Protein AF-A0A1D9GTN0-F1 (afdb_monomer)

Structure (mmCIF, N/CA/C/O backbone):
data_AF-A0A1D9GTN0-F1
#
_entry.id   AF-A0A1D9GTN0-F1
#
loop_
_atom_site.group_PDB
_atom_site.id
_atom_site.type_symbol
_atom_site.label_atom_id
_atom_site.label_alt_id
_atom_site.label_comp_id
_atom_site.label_asym_id
_atom_site.label_entity_id
_atom_site.label_seq_id
_atom_site.pdbx_PDB_ins_code
_atom_site.Cartn_x
_atom_site.Cartn_y
_atom_site.Cartn_z
_atom_site.occupancy
_atom_site.B_iso_or_equiv
_atom_site.auth_seq_id
_atom_site.auth_comp_id
_atom_site.auth_asym_id
_atom_site.auth_atom_id
_atom_site.pdbx_PDB_model_num
ATOM 1 N N . MET A 1 1 ? -20.637 -0.196 19.499 1.00 49.78 1 MET A N 1
ATOM 2 C CA . MET A 1 1 ? -20.165 -1.560 19.173 1.00 49.78 1 MET A CA 1
ATOM 3 C C . MET A 1 1 ? -19.597 -1.544 17.753 1.00 49.78 1 MET A C 1
ATOM 5 O O . MET A 1 1 ? -20.386 -1.482 16.820 1.00 49.78 1 MET A O 1
ATOM 9 N N . PRO A 1 2 ? -18.266 -1.494 17.578 1.00 59.16 2 PRO A N 1
ATOM 10 C CA . PRO A 1 2 ? -17.615 -1.285 16.272 1.00 59.16 2 PRO A CA 1
ATOM 11 C C . PRO A 1 2 ? -17.520 -2.518 15.341 1.00 59.16 2 PRO A C 1
ATOM 13 O O . PRO A 1 2 ? -17.098 -2.395 14.194 1.00 59.16 2 PRO A O 1
ATOM 16 N N . GLU A 1 3 ? -17.965 -3.691 15.800 1.00 64.88 3 GLU A N 1
ATOM 17 C CA . GLU A 1 3 ? -17.936 -4.991 15.101 1.00 64.88 3 GLU A CA 1
ATOM 18 C C . GLU A 1 3 ? -18.399 -5.031 13.620 1.00 64.88 3 GLU A C 1
ATOM 20 O O . GLU A 1 3 ? -17.749 -5.723 12.831 1.00 64.88 3 GLU A O 1
ATOM 25 N N . PRO A 1 4 ? -19.483 -4.355 13.174 1.00 80.69 4 PRO A N 1
ATOM 26 C CA . PRO A 1 4 ? -20.005 -4.586 11.822 1.00 80.69 4 PRO A CA 1
ATOM 27 C C . PRO A 1 4 ? -19.089 -4.054 10.711 1.00 80.69 4 PRO A C 1
ATOM 29 O O . PRO A 1 4 ? -19.022 -4.654 9.638 1.00 80.69 4 PRO A O 1
ATOM 32 N N . LEU A 1 5 ? -18.357 -2.961 10.956 1.00 86.06 5 LEU A N 1
ATOM 33 C CA . LEU A 1 5 ? -17.534 -2.320 9.928 1.00 86.06 5 LEU A CA 1
ATOM 34 C C . LEU A 1 5 ? -16.267 -3.128 9.627 1.00 86.06 5 LEU A C 1
ATOM 36 O O . LEU A 1 5 ? -15.948 -3.358 8.463 1.00 86.06 5 LEU A O 1
ATOM 40 N N . THR A 1 6 ? -15.581 -3.635 10.653 1.00 87.69 6 THR A N 1
ATOM 41 C CA . THR A 1 6 ? -14.387 -4.477 10.475 1.00 87.69 6 THR A CA 1
ATOM 42 C C . THR A 1 6 ? -14.730 -5.787 9.775 1.00 87.69 6 THR A C 1
ATOM 44 O O . THR A 1 6 ? -14.007 -6.213 8.874 1.00 87.69 6 THR A O 1
ATOM 47 N N . ARG A 1 7 ? -15.874 -6.397 10.118 1.00 90.75 7 ARG A N 1
ATOM 48 C CA . ARG A 1 7 ? -16.389 -7.588 9.425 1.00 90.75 7 ARG A CA 1
ATOM 49 C C . ARG A 1 7 ? -16.678 -7.304 7.953 1.00 90.75 7 ARG A C 1
ATOM 51 O O . ARG A 1 7 ? -16.334 -8.126 7.109 1.00 90.75 7 ARG A O 1
ATOM 58 N N . LEU A 1 8 ? -17.255 -6.143 7.636 1.00 92.56 8 LEU A N 1
ATOM 59 C CA . LEU A 1 8 ? -17.489 -5.728 6.253 1.00 92.56 8 LEU A CA 1
ATOM 60 C C . LEU A 1 8 ? -16.171 -5.559 5.484 1.00 92.56 8 LEU A C 1
ATOM 62 O O . LEU A 1 8 ? -16.041 -6.101 4.390 1.00 92.56 8 LEU A O 1
ATOM 66 N N . LEU A 1 9 ? -15.182 -4.862 6.055 1.00 93.38 9 LEU A N 1
ATOM 67 C CA . LEU A 1 9 ? -13.862 -4.694 5.431 1.00 93.38 9 LEU A CA 1
ATOM 68 C C . LEU A 1 9 ? -13.184 -6.047 5.174 1.00 93.38 9 LEU A C 1
ATOM 70 O O . LEU A 1 9 ? -12.663 -6.280 4.082 1.00 93.38 9 LEU A O 1
ATOM 74 N N . ALA A 1 10 ? -13.239 -6.958 6.149 1.00 93.69 10 ALA A N 1
ATOM 75 C CA . ALA A 1 10 ? -12.714 -8.310 6.005 1.00 93.69 10 ALA A CA 1
ATOM 76 C C . ALA A 1 10 ? -13.455 -9.098 4.913 1.00 93.69 10 ALA A C 1
ATOM 78 O O . ALA A 1 10 ? -12.813 -9.710 4.063 1.00 93.69 10 ALA A O 1
ATOM 79 N N . ALA A 1 11 ? -14.790 -9.043 4.881 1.00 95.12 11 ALA A N 1
ATOM 80 C CA . ALA A 1 11 ? -15.598 -9.710 3.862 1.00 95.12 11 ALA A CA 1
ATOM 81 C C . ALA A 1 11 ? -15.294 -9.185 2.450 1.00 95.12 11 ALA A C 1
ATOM 83 O O . ALA A 1 11 ? -15.136 -9.980 1.524 1.00 95.12 11 ALA A O 1
ATOM 84 N N . VAL A 1 12 ? -15.143 -7.865 2.290 1.00 94.88 12 VAL A N 1
ATOM 85 C CA . VAL A 1 12 ? -14.734 -7.244 1.021 1.00 94.88 12 VAL A CA 1
ATOM 86 C C . VAL A 1 12 ? -13.350 -7.737 0.603 1.00 94.88 12 VAL A C 1
ATOM 88 O O . VAL A 1 12 ? -13.176 -8.155 -0.541 1.00 94.88 12 VAL A O 1
ATOM 91 N N . LEU A 1 13 ? -12.372 -7.745 1.514 1.00 95.00 13 LEU A N 1
ATOM 92 C CA . LEU A 1 13 ? -11.026 -8.236 1.214 1.00 95.00 13 LEU A CA 1
ATOM 93 C C . LEU A 1 13 ? -11.038 -9.714 0.799 1.00 95.00 13 LEU A C 1
ATOM 95 O O . LEU A 1 13 ? -10.417 -10.066 -0.203 1.00 95.00 13 LEU A O 1
ATOM 99 N N . ILE A 1 14 ? -11.762 -10.566 1.531 1.00 96.81 14 ILE A N 1
ATOM 100 C CA . ILE A 1 14 ? -11.899 -11.996 1.226 1.00 96.81 14 ILE A CA 1
ATOM 101 C C . ILE A 1 14 ? -12.536 -12.184 -0.151 1.00 96.81 14 ILE A C 1
ATOM 103 O O . ILE A 1 14 ? -11.987 -12.909 -0.979 1.00 96.81 14 ILE A O 1
ATOM 107 N N . ALA A 1 15 ? -13.649 -11.502 -0.432 1.00 96.88 15 ALA A N 1
ATOM 108 C CA . ALA A 1 15 ? -14.334 -11.598 -1.717 1.00 96.88 15 ALA A CA 1
ATOM 109 C C . ALA A 1 15 ? -13.424 -11.176 -2.881 1.00 96.88 15 ALA A C 1
ATOM 111 O O . ALA A 1 15 ? -13.329 -11.890 -3.880 1.00 96.88 15 ALA A O 1
ATOM 112 N N . LEU A 1 16 ? -12.699 -10.060 -2.742 1.00 94.88 16 LEU A N 1
ATOM 113 C CA . LEU A 1 16 ? -11.747 -9.594 -3.753 1.00 94.88 16 LEU A CA 1
ATOM 114 C C . LEU A 1 16 ? -10.572 -10.561 -3.935 1.00 94.8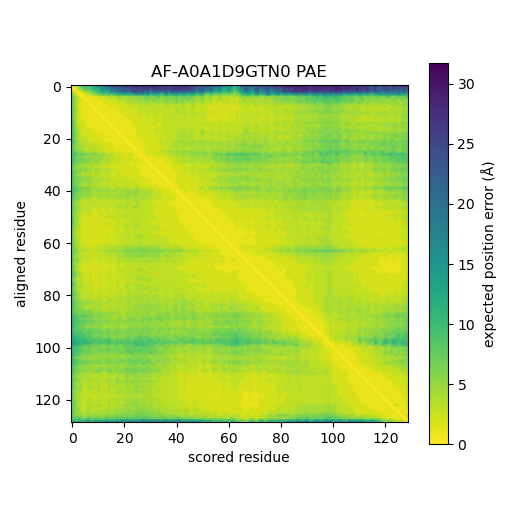8 16 LEU A C 1
ATOM 116 O O . LEU A 1 16 ? -10.153 -10.799 -5.067 1.00 94.88 16 LEU A O 1
ATOM 120 N N . ALA A 1 17 ? -10.042 -11.127 -2.849 1.00 95.19 17 ALA A N 1
ATOM 121 C CA . ALA A 1 17 ? -8.948 -12.091 -2.904 1.00 95.19 17 ALA A CA 1
ATOM 122 C C . ALA A 1 17 ? -9.375 -13.389 -3.599 1.00 95.19 17 ALA A C 1
ATOM 124 O O . ALA A 1 17 ? -8.677 -13.849 -4.500 1.00 95.19 17 ALA A O 1
ATOM 125 N N . VAL A 1 18 ? -10.540 -13.937 -3.243 1.00 96.88 18 VAL A N 1
ATOM 126 C CA . VAL A 1 18 ? -11.107 -15.129 -3.889 1.00 96.88 18 VAL A CA 1
ATOM 127 C C . VAL A 1 18 ? -11.365 -14.856 -5.366 1.00 96.88 18 VAL A C 1
ATOM 129 O O . VAL A 1 18 ? -10.888 -15.611 -6.208 1.00 96.88 18 VAL A O 1
ATOM 132 N N . LEU A 1 19 ? -12.021 -13.740 -5.704 1.00 95.12 19 LEU A N 1
ATOM 133 C CA . LEU A 1 19 ? -12.27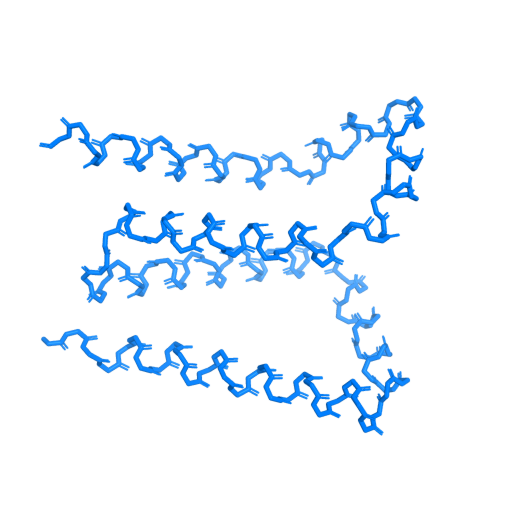0 -13.362 -7.096 1.00 95.12 19 LEU A CA 1
ATOM 134 C C . LEU A 1 19 ? -10.965 -13.231 -7.889 1.00 95.12 19 LEU A C 1
ATOM 136 O O . LEU A 1 19 ? -10.868 -13.745 -9.001 1.00 95.12 19 LEU A O 1
ATOM 140 N N . LYS A 1 20 ? -9.952 -12.573 -7.314 1.00 93.00 20 LYS A N 1
ATOM 141 C CA . LYS A 1 20 ? -8.625 -12.432 -7.923 1.00 93.00 20 LYS A CA 1
ATOM 142 C C . LYS A 1 20 ? -7.983 -13.794 -8.166 1.00 93.00 20 LYS A C 1
ATOM 144 O O . LYS A 1 20 ? -7.476 -14.025 -9.259 1.00 93.00 20 LYS A O 1
ATOM 149 N N . LEU A 1 21 ? -7.996 -14.687 -7.178 1.00 96.00 21 LEU A N 1
ATOM 150 C CA . LEU A 1 21 ? -7.419 -16.024 -7.312 1.00 96.00 21 LEU A CA 1
ATOM 151 C C . LEU A 1 21 ? -8.163 -16.841 -8.372 1.00 96.00 21 LEU A C 1
ATOM 153 O O . LEU A 1 21 ? -7.518 -17.396 -9.257 1.00 96.00 21 LEU A O 1
ATOM 157 N N . CYS A 1 22 ? -9.498 -16.841 -8.360 1.00 95.56 22 CYS A N 1
ATOM 158 C CA . CYS A 1 22 ? -10.307 -17.480 -9.397 1.00 95.56 22 CYS A CA 1
ATOM 159 C C . CYS A 1 22 ? -9.985 -16.920 -10.786 1.00 95.56 22 CYS A C 1
ATOM 161 O O . CYS A 1 22 ? -9.757 -17.687 -11.714 1.00 95.56 22 CYS A O 1
ATOM 163 N N . ALA A 1 23 ? -9.906 -15.597 -10.941 1.00 94.06 23 ALA A N 1
ATOM 164 C CA . ALA A 1 23 ? -9.595 -14.975 -12.223 1.00 94.06 23 ALA A CA 1
ATOM 165 C C . ALA A 1 23 ? -8.183 -15.326 -12.719 1.00 94.06 23 ALA A C 1
ATOM 167 O O . ALA A 1 23 ? -8.005 -15.614 -13.900 1.00 94.06 23 ALA A O 1
ATOM 168 N N . VAL A 1 24 ? -7.185 -15.342 -11.831 1.00 95.00 24 VAL A N 1
ATOM 169 C CA . VAL A 1 24 ? -5.800 -15.701 -12.173 1.00 95.00 24 VAL A CA 1
ATOM 170 C C . VAL A 1 24 ? -5.679 -17.179 -12.548 1.00 95.00 24 VAL A C 1
ATOM 172 O O . VAL A 1 24 ? -4.981 -17.494 -13.508 1.00 95.00 24 VAL A O 1
ATOM 175 N N . LEU A 1 25 ? -6.351 -18.074 -11.820 1.00 96.44 25 LEU A N 1
ATOM 176 C CA . LEU A 1 25 ? -6.243 -19.520 -12.028 1.00 96.44 25 LEU A CA 1
ATOM 177 C C . LEU A 1 25 ? -7.094 -20.017 -13.203 1.00 96.44 25 LEU A C 1
ATOM 179 O O . LEU A 1 25 ? -6.639 -20.863 -13.966 1.00 96.44 25 LEU A O 1
ATOM 183 N N . LEU A 1 26 ? -8.312 -19.494 -13.365 1.00 97.06 26 LEU A N 1
ATOM 184 C CA . LEU A 1 26 ? -9.256 -19.953 -14.390 1.00 97.06 26 LEU A CA 1
ATOM 185 C C . LEU A 1 26 ? -9.103 -19.197 -15.717 1.00 97.06 26 LEU A C 1
ATOM 187 O O . LEU A 1 26 ? -9.366 -19.759 -16.776 1.00 97.06 26 LEU A O 1
ATOM 191 N N . ALA A 1 27 ? -8.696 -17.924 -15.681 1.00 95.44 27 ALA A N 1
ATOM 192 C CA . ALA A 1 27 ? -8.642 -17.059 -16.862 1.00 95.44 27 ALA A CA 1
ATOM 193 C C . ALA A 1 27 ? -7.447 -16.079 -16.827 1.00 95.44 27 ALA A C 1
ATOM 195 O O . ALA A 1 27 ? -7.644 -14.860 -16.915 1.00 95.44 27 ALA A O 1
ATOM 196 N N . PRO A 1 28 ? -6.191 -16.569 -16.761 1.00 94.12 28 PRO A N 1
ATOM 197 C CA . PRO A 1 28 ? -5.001 -15.731 -16.563 1.00 94.12 28 PRO A CA 1
ATOM 198 C C . PRO A 1 28 ? -4.846 -14.631 -17.623 1.00 94.12 28 PRO A C 1
ATOM 200 O O . PRO A 1 28 ? -4.517 -13.489 -17.301 1.00 94.12 28 PRO A O 1
ATOM 203 N N . GLN A 1 29 ? -5.132 -14.940 -18.893 1.00 95.94 29 GLN A N 1
ATOM 204 C CA . GLN A 1 29 ? -5.089 -13.969 -19.995 1.00 95.94 29 GLN A CA 1
ATOM 205 C C . GLN A 1 29 ? -6.157 -12.875 -19.837 1.00 95.94 29 GLN A C 1
ATOM 207 O O . GLN A 1 29 ? -5.870 -11.690 -20.020 1.00 95.94 29 GLN A O 1
ATOM 212 N N . GLY A 1 30 ? -7.375 -13.262 -19.443 1.00 94.50 30 GLY A N 1
ATOM 213 C CA . GLY A 1 30 ? -8.472 -12.332 -19.177 1.00 94.50 30 GLY A CA 1
ATOM 214 C C . GLY A 1 30 ? -8.156 -11.407 -18.002 1.00 94.50 30 GLY A C 1
ATOM 215 O O . GLY A 1 30 ? -8.333 -10.192 -18.107 1.00 94.50 30 GLY A O 1
ATOM 216 N N . TRP A 1 31 ? -7.596 -11.964 -16.925 1.00 94.50 31 TRP A N 1
ATOM 217 C CA . TRP A 1 31 ? -7.119 -11.196 -15.778 1.00 94.50 31 TRP A CA 1
ATOM 218 C C . TRP A 1 31 ? -6.028 -10.194 -16.173 1.00 94.50 31 TRP A C 1
ATOM 220 O O . TRP A 1 31 ? -6.141 -9.007 -15.865 1.00 94.50 31 TRP A O 1
ATOM 230 N N . LEU A 1 32 ? -5.004 -10.626 -16.916 1.00 95.12 32 LEU A N 1
ATOM 231 C CA . LEU A 1 32 ? -3.941 -9.736 -17.394 1.00 95.12 32 LEU A CA 1
ATOM 232 C C . LEU A 1 32 ? -4.487 -8.614 -18.284 1.00 95.12 32 LEU A C 1
ATOM 234 O O . LEU A 1 32 ? -4.075 -7.464 -18.140 1.00 95.12 32 LEU A O 1
ATOM 238 N N . HIS A 1 33 ? -5.434 -8.912 -19.175 1.00 96.12 33 HIS A N 1
ATOM 239 C CA . HIS A 1 33 ? -6.064 -7.898 -20.017 1.00 96.12 33 HIS A CA 1
ATOM 240 C C . HIS A 1 33 ? -6.898 -6.896 -19.196 1.00 96.12 33 HIS A C 1
ATOM 242 O O . HIS A 1 33 ? -6.863 -5.692 -19.461 1.00 96.12 33 HIS A O 1
ATOM 248 N N . ALA A 1 34 ? -7.614 -7.358 -18.166 1.00 93.69 34 ALA A N 1
ATOM 249 C CA . ALA A 1 34 ? -8.320 -6.484 -17.230 1.00 93.69 34 ALA A CA 1
ATOM 250 C C . ALA A 1 34 ? -7.350 -5.574 -16.458 1.00 93.69 34 ALA A C 1
ATOM 252 O O . ALA A 1 34 ? -7.553 -4.360 -16.419 1.00 93.69 34 ALA A O 1
ATOM 253 N N . MET A 1 35 ? -6.258 -6.128 -15.923 1.00 94.25 35 MET A N 1
ATOM 254 C CA . MET A 1 35 ? -5.239 -5.350 -15.216 1.00 94.25 35 MET A CA 1
ATOM 255 C C . MET A 1 35 ? -4.567 -4.328 -16.133 1.00 94.25 35 MET A C 1
ATOM 257 O O . MET A 1 35 ? -4.445 -3.169 -15.756 1.00 94.25 35 MET A O 1
ATOM 261 N N . ARG A 1 36 ? -4.214 -4.684 -17.373 1.00 95.75 36 ARG A N 1
ATOM 262 C CA . ARG A 1 36 ? -3.654 -3.718 -18.336 1.00 95.75 36 ARG A CA 1
ATOM 263 C C . ARG A 1 36 ? -4.579 -2.525 -18.568 1.00 95.75 36 ARG A C 1
ATOM 265 O O . ARG A 1 36 ? -4.108 -1.394 -18.587 1.00 95.75 36 ARG A O 1
ATOM 272 N N . ARG A 1 37 ? -5.890 -2.759 -18.698 1.00 95.06 37 ARG A N 1
ATOM 273 C CA . ARG A 1 37 ? -6.883 -1.681 -18.846 1.00 95.06 37 ARG A CA 1
ATOM 274 C C . ARG A 1 37 ? -6.987 -0.817 -17.593 1.00 95.06 37 ARG A C 1
ATOM 276 O O . ARG A 1 37 ? -7.032 0.404 -17.709 1.00 95.06 37 ARG A O 1
ATOM 283 N N . LEU A 1 38 ? -6.983 -1.434 -16.413 1.00 93.56 38 LEU A N 1
ATOM 284 C CA . LEU A 1 38 ? -7.044 -0.717 -15.141 1.00 93.56 38 LEU A CA 1
ATOM 285 C C . LEU A 1 38 ? -5.811 0.180 -14.932 1.00 93.56 38 LEU A C 1
ATOM 287 O O . LEU A 1 38 ? -5.944 1.353 -14.591 1.00 93.56 38 LEU A O 1
ATOM 291 N N . TYR A 1 39 ? -4.617 -0.348 -15.207 1.00 94.75 39 TYR A N 1
ATOM 292 C CA . TYR A 1 39 ? -3.349 0.372 -15.063 1.00 94.75 39 TYR A CA 1
ATOM 293 C C . TYR A 1 39 ? -3.039 1.334 -16.225 1.00 94.75 39 TYR A C 1
ATOM 295 O O . TYR A 1 39 ? -2.095 2.114 -16.120 1.00 94.75 39 TYR A O 1
ATOM 303 N N . ALA A 1 40 ? -3.842 1.358 -17.297 1.00 96.12 40 ALA A N 1
ATOM 304 C CA . ALA A 1 40 ? -3.672 2.299 -18.411 1.00 96.12 40 ALA A CA 1
ATOM 305 C C . ALA A 1 40 ? -3.907 3.769 -18.011 1.00 96.12 40 ALA A C 1
ATOM 307 O O . ALA A 1 40 ? -3.497 4.679 -18.728 1.00 96.12 40 ALA A O 1
ATOM 308 N N . ARG A 1 41 ? -4.565 4.020 -16.870 1.00 95.12 41 ARG A N 1
ATOM 309 C CA . ARG A 1 41 ? -4.816 5.364 -16.322 1.00 95.12 41 ARG A CA 1
ATOM 310 C C . ARG A 1 41 ? -4.179 5.502 -14.932 1.00 95.12 41 ARG A C 1
ATOM 312 O O . ARG A 1 41 ? -4.903 5.568 -13.938 1.00 95.12 41 ARG A O 1
ATOM 319 N N . PRO A 1 42 ? -2.837 5.554 -14.836 1.00 92.12 42 PRO A N 1
ATOM 320 C CA . PRO A 1 42 ? -2.124 5.440 -13.563 1.00 92.12 42 PRO A CA 1
ATOM 321 C C . PRO A 1 42 ? -2.468 6.560 -12.574 1.00 92.12 42 PRO A C 1
ATOM 323 O O . PRO A 1 42 ? -2.623 6.286 -11.391 1.00 92.12 42 PRO A O 1
ATOM 326 N N . ALA A 1 43 ? -2.655 7.800 -13.042 1.00 91.25 43 ALA A N 1
ATOM 327 C CA . ALA A 1 43 ? -3.020 8.921 -12.172 1.00 91.25 43 ALA A CA 1
ATOM 328 C C . ALA A 1 43 ? -4.415 8.748 -11.543 1.00 91.25 43 ALA A C 1
ATOM 330 O O . ALA A 1 43 ? -4.582 8.966 -10.345 1.00 91.25 43 ALA A O 1
ATOM 331 N N . LEU A 1 44 ? -5.399 8.300 -12.332 1.00 93.75 44 LEU A N 1
ATOM 332 C CA . LEU A 1 44 ? -6.753 8.028 -11.844 1.00 93.75 44 LEU A CA 1
ATOM 333 C C . LEU A 1 44 ? -6.754 6.858 -10.856 1.00 93.75 44 LEU A C 1
ATOM 335 O O . LEU A 1 44 ? -7.380 6.941 -9.804 1.00 93.75 44 LEU A O 1
ATOM 339 N N . LEU A 1 45 ? -6.029 5.786 -11.185 1.00 95.50 45 LEU A N 1
ATOM 340 C CA . LEU A 1 45 ? -5.915 4.620 -10.317 1.00 95.50 45 LEU A CA 1
ATOM 341 C C . LEU A 1 45 ? -5.219 4.968 -8.996 1.00 95.50 45 LEU A C 1
ATOM 343 O O . LEU A 1 45 ? -5.680 4.541 -7.943 1.00 95.50 45 LEU A O 1
ATOM 347 N N . ALA A 1 46 ? -4.155 5.773 -9.037 1.00 94.06 46 ALA A N 1
ATOM 348 C CA . ALA A 1 46 ? -3.469 6.249 -7.841 1.00 94.06 46 ALA A CA 1
ATOM 349 C C . ALA A 1 46 ? -4.387 7.121 -6.972 1.00 94.06 46 ALA A C 1
ATOM 351 O O . ALA A 1 46 ? -4.478 6.891 -5.770 1.00 94.06 46 ALA A O 1
ATOM 352 N N . ALA A 1 47 ? -5.112 8.074 -7.567 1.00 95.12 47 ALA A N 1
ATOM 353 C CA . ALA A 1 47 ? -6.069 8.909 -6.841 1.00 95.12 47 ALA A CA 1
ATOM 354 C C . ALA A 1 47 ? -7.165 8.065 -6.171 1.00 95.12 47 ALA A C 1
ATOM 356 O O . ALA A 1 47 ? -7.423 8.223 -4.979 1.00 95.12 47 ALA A O 1
ATOM 357 N N . LEU A 1 48 ? -7.752 7.116 -6.909 1.00 96.56 48 LEU A N 1
ATOM 358 C CA . LEU A 1 48 ? -8.730 6.176 -6.366 1.00 96.56 48 LEU A CA 1
ATOM 359 C C . LEU A 1 48 ? -8.137 5.356 -5.212 1.00 96.56 48 LEU A C 1
ATOM 361 O O . LEU A 1 48 ? -8.780 5.209 -4.176 1.00 96.56 48 LEU A O 1
ATOM 365 N N . ALA A 1 49 ? -6.907 4.858 -5.360 1.00 96.19 49 ALA A N 1
ATOM 366 C CA . ALA A 1 49 ? -6.233 4.085 -4.324 1.00 96.19 49 ALA A CA 1
ATOM 367 C C . ALA A 1 49 ? -5.987 4.907 -3.051 1.00 96.19 49 ALA A C 1
ATOM 369 O O . ALA A 1 49 ? -6.232 4.397 -1.962 1.00 96.19 49 ALA A O 1
ATOM 370 N N . TYR A 1 50 ? -5.571 6.173 -3.158 1.00 96.50 50 TYR A N 1
ATOM 371 C CA . TYR A 1 50 ? -5.403 7.042 -1.988 1.00 96.50 50 TYR A CA 1
ATOM 372 C C . TYR A 1 50 ? -6.727 7.332 -1.282 1.00 96.50 50 TYR A C 1
ATOM 374 O O . TYR A 1 50 ? -6.782 7.276 -0.055 1.00 96.50 50 TYR A O 1
ATOM 382 N N . VAL A 1 51 ? -7.799 7.591 -2.037 1.00 97.62 51 VAL A N 1
ATOM 383 C CA . VAL A 1 51 ? -9.139 7.794 -1.465 1.00 97.62 51 VAL A CA 1
ATOM 384 C C . VAL A 1 51 ? -9.599 6.538 -0.728 1.00 97.62 51 VAL A C 1
ATOM 386 O O . VAL A 1 51 ? -10.017 6.620 0.424 1.00 97.62 51 VAL A O 1
ATOM 389 N N . LEU A 1 52 ? -9.468 5.364 -1.350 1.00 96.62 52 LEU A N 1
ATOM 390 C CA . LEU A 1 52 ? -9.826 4.095 -0.717 1.00 96.62 52 LEU A CA 1
ATOM 391 C C . LEU A 1 52 ? -8.954 3.797 0.508 1.00 96.62 52 LEU A C 1
ATOM 393 O O . LEU A 1 52 ? -9.481 3.354 1.523 1.00 96.62 52 LEU A O 1
ATOM 397 N N . ALA A 1 53 ? -7.651 4.078 0.454 1.00 96.75 53 ALA A N 1
ATOM 398 C CA . ALA A 1 53 ? -6.750 3.904 1.590 1.00 96.75 53 ALA A CA 1
ATOM 399 C C . ALA A 1 53 ? -7.137 4.811 2.768 1.00 96.75 53 ALA A C 1
ATOM 401 O O . ALA A 1 53 ? -7.188 4.339 3.902 1.00 96.75 53 ALA A O 1
ATOM 402 N N . ALA A 1 54 ? -7.472 6.079 2.511 1.00 97.06 54 ALA A N 1
ATOM 403 C CA . ALA A 1 54 ? -7.942 7.006 3.538 1.00 97.06 54 ALA A CA 1
ATOM 404 C C . ALA A 1 54 ? -9.281 6.557 4.151 1.00 97.06 54 ALA A C 1
ATOM 406 O O . ALA A 1 54 ? -9.430 6.574 5.372 1.00 97.06 54 ALA A O 1
ATOM 407 N N . LEU A 1 55 ? -10.227 6.098 3.323 1.00 96.69 55 LEU A N 1
ATOM 408 C CA . LEU A 1 55 ? -11.513 5.563 3.783 1.00 96.69 55 LEU A CA 1
ATOM 409 C C . LEU A 1 55 ? -11.339 4.306 4.643 1.00 96.69 55 LEU A C 1
ATOM 411 O O . LEU A 1 55 ? -11.965 4.193 5.694 1.00 96.69 55 LEU A O 1
ATOM 415 N N . VAL A 1 56 ? -10.472 3.380 4.224 1.00 96.31 56 VAL A N 1
ATOM 416 C CA . VAL A 1 56 ? -10.164 2.161 4.983 1.00 96.31 56 VAL A CA 1
ATOM 417 C C . VAL A 1 56 ? -9.482 2.515 6.302 1.00 96.31 56 VAL A C 1
ATOM 419 O O . VAL A 1 56 ? -9.899 2.011 7.338 1.00 96.31 56 VAL A O 1
ATOM 422 N N . LEU A 1 57 ? -8.490 3.412 6.303 1.00 96.56 57 LEU A N 1
ATOM 423 C CA . LEU A 1 57 ? -7.829 3.859 7.531 1.00 96.56 57 LEU A CA 1
ATOM 424 C C . LEU A 1 57 ? -8.826 4.495 8.507 1.00 96.56 57 LEU A C 1
ATOM 426 O O . LEU A 1 57 ? -8.851 4.120 9.677 1.00 96.56 57 LEU A O 1
ATOM 430 N N . TYR A 1 58 ? -9.681 5.403 8.028 1.00 96.12 58 TYR A N 1
ATOM 431 C CA . TYR A 1 58 ? -10.741 6.005 8.837 1.00 96.12 58 TYR A CA 1
ATOM 432 C C . TYR A 1 58 ? -11.676 4.942 9.424 1.00 96.12 58 TYR A C 1
ATOM 434 O O . TYR A 1 58 ? -11.949 4.958 10.620 1.00 96.12 58 TYR A O 1
ATOM 442 N N . ALA A 1 59 ? -12.125 3.989 8.605 1.00 94.94 59 ALA A N 1
ATOM 443 C CA . ALA A 1 59 ? -12.999 2.908 9.040 1.00 94.94 59 ALA A CA 1
ATOM 444 C C . ALA A 1 59 ? -12.340 2.006 10.100 1.00 94.94 59 ALA A C 1
ATOM 446 O O . ALA A 1 59 ? -12.988 1.643 11.081 1.00 94.94 59 ALA A O 1
ATOM 447 N N . LEU A 1 60 ? -11.053 1.678 9.943 1.00 95.00 60 LEU A N 1
ATOM 448 C CA . LEU A 1 60 ? -10.297 0.900 10.927 1.00 95.00 60 LEU A CA 1
ATOM 449 C C . LEU A 1 60 ? -10.177 1.661 12.254 1.00 95.00 60 LEU A C 1
ATOM 451 O O . LEU A 1 60 ? -10.499 1.102 13.301 1.00 95.00 60 LEU A O 1
ATOM 455 N N . LEU A 1 61 ? -9.810 2.943 12.220 1.00 95.44 61 LEU A N 1
ATOM 456 C CA . LEU A 1 61 ? -9.734 3.779 13.423 1.00 95.44 61 LEU A CA 1
ATOM 457 C C . LEU A 1 61 ? -11.105 3.925 14.105 1.00 95.44 61 LEU A C 1
ATOM 459 O O . LEU A 1 61 ? -11.220 3.755 15.316 1.00 95.44 61 LEU A O 1
ATOM 463 N N . ALA A 1 62 ? -12.167 4.160 13.328 1.00 94.12 62 ALA A N 1
ATOM 464 C CA . ALA A 1 62 ? -13.541 4.239 13.827 1.00 94.12 62 ALA A CA 1
ATOM 465 C C . ALA A 1 62 ? -14.027 2.912 14.435 1.00 94.12 62 ALA A C 1
ATOM 467 O O . ALA A 1 62 ? -14.915 2.905 15.289 1.00 94.12 62 ALA A O 1
ATOM 468 N N . SER A 1 63 ? -13.426 1.788 14.031 1.00 92.38 63 S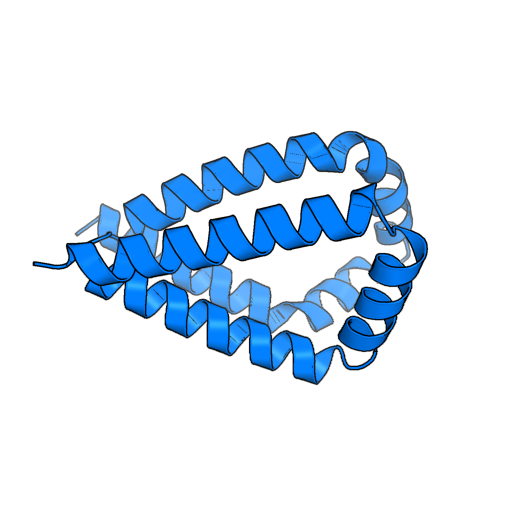ER A N 1
ATOM 469 C CA . SER A 1 63 ? -13.695 0.477 14.620 1.00 92.38 63 SER A CA 1
ATOM 470 C C . SER A 1 63 ? -12.969 0.223 15.953 1.00 92.38 63 SER A C 1
ATOM 472 O O . SER A 1 63 ? -13.144 -0.830 16.564 1.00 92.38 63 SER A O 1
ATOM 474 N N . GLY A 1 64 ? -12.172 1.183 16.428 1.00 92.50 64 GLY A N 1
ATOM 475 C CA . GLY A 1 64 ? -11.412 1.073 17.673 1.00 92.50 64 GLY A CA 1
ATOM 476 C C . GLY A 1 64 ? -10.020 0.461 17.514 1.00 92.50 64 GLY A C 1
ATOM 477 O O . GLY A 1 64 ? -9.349 0.252 18.522 1.00 92.50 64 GLY A O 1
ATOM 478 N N . LEU A 1 65 ? -9.563 0.190 16.284 1.00 94.88 65 LEU A N 1
ATOM 479 C CA . LEU A 1 65 ? -8.168 -0.186 16.049 1.00 94.88 65 LEU A CA 1
ATOM 480 C C . LEU A 1 65 ? -7.274 1.042 16.200 1.00 94.88 65 LEU A C 1
ATOM 482 O O . LEU A 1 65 ? -7.555 2.094 15.630 1.00 94.88 65 LEU A O 1
ATOM 486 N N . SER A 1 66 ? -6.173 0.905 16.933 1.00 96.44 66 SER A N 1
ATOM 487 C CA . SER A 1 66 ? -5.190 1.980 17.060 1.00 96.44 66 SER A CA 1
ATOM 488 C C . SER A 1 66 ? -4.245 2.02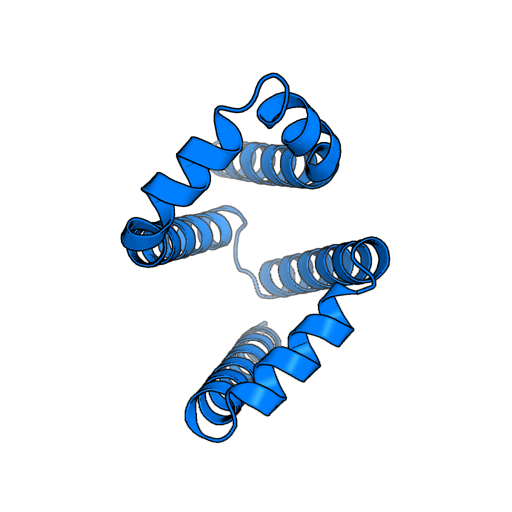4 15.860 1.00 96.44 66 SER A C 1
ATOM 490 O O . SER A 1 66 ? -3.997 1.013 15.196 1.00 96.44 66 SER A O 1
ATOM 492 N N . ILE A 1 67 ? -3.641 3.191 15.610 1.00 97.38 67 ILE A N 1
ATOM 493 C CA . ILE A 1 67 ? -2.612 3.334 14.571 1.00 97.38 67 ILE A CA 1
ATOM 494 C C . ILE A 1 67 ? -1.443 2.358 14.788 1.00 97.38 67 ILE A C 1
ATOM 496 O O . ILE A 1 67 ? -0.918 1.808 13.826 1.00 97.38 67 ILE A O 1
ATOM 500 N N . VAL A 1 68 ? -1.096 2.058 16.045 1.00 97.88 68 VAL A N 1
ATOM 501 C CA . VAL A 1 68 ? -0.039 1.099 16.401 1.00 97.88 68 VAL A CA 1
ATOM 502 C C . VAL A 1 68 ? -0.405 -0.321 15.958 1.00 97.88 68 VAL A C 1
ATOM 504 O O . VAL A 1 68 ? 0.414 -1.005 15.347 1.00 97.88 68 VAL A O 1
ATOM 507 N N . GLN A 1 69 ? -1.648 -0.755 16.196 1.00 97.19 69 GLN A N 1
ATOM 508 C CA . GLN A 1 69 ? -2.134 -2.065 15.743 1.00 97.19 69 GLN A CA 1
ATOM 509 C C . GLN A 1 69 ? -2.150 -2.161 14.212 1.00 97.19 69 GLN A C 1
ATOM 511 O O . GLN A 1 69 ? -1.745 -3.178 13.651 1.00 97.19 69 GLN A O 1
ATOM 516 N N . ILE A 1 70 ? -2.566 -1.091 13.529 1.00 97.38 70 ILE A N 1
ATOM 517 C CA . ILE A 1 70 ? -2.571 -1.027 12.062 1.00 97.38 70 ILE A CA 1
ATOM 518 C C . ILE A 1 70 ? -1.140 -1.136 11.518 1.00 97.38 70 ILE A C 1
ATOM 520 O O . ILE A 1 70 ? -0.886 -1.956 10.637 1.00 97.38 70 ILE A O 1
ATOM 524 N N . LEU A 1 71 ? -0.187 -0.382 12.078 1.00 98.06 71 LEU A N 1
ATOM 525 C CA . LEU A 1 71 ? 1.225 -0.448 11.688 1.00 98.06 71 LEU A CA 1
ATOM 526 C C . LEU A 1 71 ? 1.836 -1.835 11.922 1.00 98.06 71 LEU A C 1
ATOM 528 O O . LEU A 1 71 ? 2.605 -2.301 11.083 1.00 98.06 71 LEU A O 1
ATOM 532 N N . ALA A 1 72 ? 1.466 -2.525 13.005 1.00 98.00 72 ALA A N 1
ATOM 533 C CA . ALA A 1 72 ? 1.915 -3.894 13.262 1.00 98.00 72 ALA A CA 1
ATOM 534 C C . ALA A 1 72 ? 1.441 -4.872 12.168 1.00 98.00 72 ALA A C 1
ATOM 536 O O . ALA A 1 72 ? 2.227 -5.681 11.670 1.00 98.00 72 ALA A O 1
ATOM 537 N N . VAL A 1 73 ? 0.183 -4.760 11.724 1.00 96.75 73 VAL A N 1
ATOM 538 C CA . VAL A 1 73 ? -0.337 -5.551 10.593 1.00 96.75 73 VAL A CA 1
ATOM 539 C C . VAL A 1 73 ? 0.343 -5.150 9.280 1.00 96.75 73 VAL A C 1
ATOM 541 O O . VAL A 1 73 ? 0.685 -6.020 8.479 1.00 96.75 73 VAL A O 1
ATOM 544 N N . CYS A 1 74 ? 0.602 -3.858 9.054 1.00 96.88 74 CYS A N 1
ATOM 545 C CA . CYS A 1 74 ? 1.359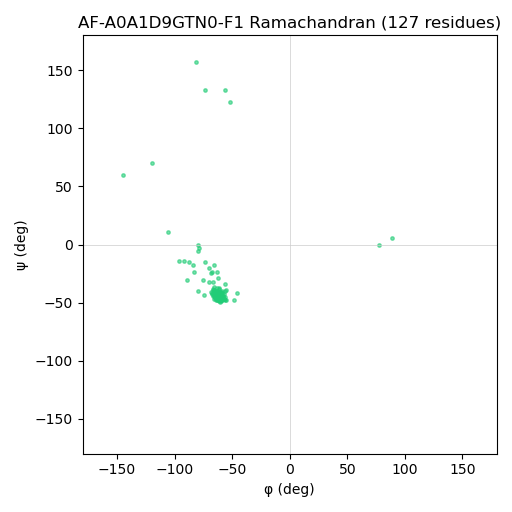 -3.397 7.889 1.00 96.88 74 CYS A CA 1
ATOM 546 C C . CYS A 1 74 ? 2.777 -3.981 7.854 1.00 96.88 74 CYS A C 1
ATOM 548 O O . CYS A 1 74 ? 3.222 -4.390 6.785 1.00 96.88 74 CYS A O 1
ATOM 550 N N . LEU A 1 75 ? 3.466 -4.071 8.997 1.00 97.88 75 LEU A N 1
ATOM 551 C CA . LEU A 1 75 ? 4.774 -4.719 9.099 1.00 97.88 75 LEU A CA 1
ATOM 552 C C . LEU A 1 75 ? 4.684 -6.203 8.724 1.00 97.88 75 LEU A C 1
ATOM 554 O O . LEU A 1 75 ? 5.462 -6.671 7.895 1.00 97.88 75 LEU A O 1
ATOM 558 N N . PHE A 1 76 ? 3.702 -6.926 9.268 1.00 98.19 76 PHE A N 1
ATOM 559 C CA . PHE A 1 76 ? 3.453 -8.320 8.896 1.00 98.19 76 PHE A CA 1
ATOM 560 C C . PHE A 1 76 ? 3.236 -8.479 7.380 1.00 98.19 76 PHE A C 1
ATOM 562 O O . PHE A 1 76 ? 3.888 -9.302 6.735 1.00 98.19 76 PHE A O 1
ATOM 569 N N . MET A 1 77 ? 2.389 -7.637 6.781 1.00 96.94 77 MET A N 1
ATOM 570 C CA . MET A 1 77 ? 2.132 -7.654 5.338 1.00 96.94 77 MET A CA 1
ATOM 571 C C . MET A 1 77 ? 3.361 -7.270 4.505 1.00 96.94 77 MET A C 1
ATOM 573 O O . MET A 1 77 ? 3.574 -7.846 3.436 1.00 96.94 77 MET A O 1
ATOM 577 N N . ALA A 1 78 ? 4.185 -6.331 4.976 1.00 96.12 78 ALA A N 1
ATOM 578 C CA . ALA A 1 78 ? 5.426 -5.944 4.312 1.00 96.12 78 ALA A CA 1
ATOM 579 C C . ALA A 1 78 ? 6.419 -7.114 4.264 1.00 96.12 78 ALA A C 1
ATOM 581 O O . ALA A 1 78 ? 7.004 -7.368 3.212 1.00 96.12 78 ALA A O 1
ATOM 582 N N . LEU A 1 79 ? 6.546 -7.875 5.356 1.00 97.69 79 LEU A N 1
ATOM 583 C CA . LEU A 1 79 ? 7.397 -9.067 5.418 1.00 97.69 79 LEU A CA 1
ATOM 584 C C . LEU A 1 79 ? 6.902 -10.184 4.486 1.00 97.69 79 LEU A C 1
ATOM 586 O O . LEU A 1 79 ? 7.698 -10.762 3.745 1.00 97.69 79 LEU A O 1
ATOM 590 N N . LEU A 1 80 ? 5.590 -10.445 4.446 1.00 97.44 80 LEU A N 1
ATOM 591 C CA . LEU A 1 80 ? 5.016 -11.401 3.488 1.00 97.44 80 LEU A CA 1
ATOM 592 C C . LEU A 1 80 ? 5.240 -10.965 2.034 1.00 97.44 80 LEU A C 1
ATOM 594 O O . LEU A 1 80 ? 5.586 -11.781 1.178 1.00 97.44 80 LEU A O 1
ATOM 598 N N . THR A 1 81 ? 5.076 -9.672 1.753 1.00 94.31 81 THR A N 1
ATOM 599 C CA . THR A 1 81 ? 5.316 -9.113 0.417 1.00 94.31 81 THR A CA 1
ATOM 600 C C . THR A 1 81 ? 6.786 -9.242 0.030 1.00 94.31 81 THR A C 1
ATOM 602 O O . THR A 1 81 ? 7.088 -9.637 -1.094 1.00 94.31 81 THR A O 1
ATOM 605 N N . MET A 1 82 ? 7.705 -8.970 0.962 1.00 94.25 82 MET A N 1
ATOM 606 C CA . MET A 1 82 ? 9.142 -9.137 0.755 1.00 94.25 82 MET A CA 1
ATOM 607 C C . MET A 1 82 ? 9.480 -10.576 0.358 1.00 94.25 82 MET A C 1
ATOM 609 O O . MET A 1 82 ? 10.170 -10.769 -0.640 1.00 94.25 82 MET A O 1
ATOM 613 N N . ALA A 1 83 ? 8.939 -11.573 1.067 1.00 96.25 83 ALA A N 1
ATOM 614 C CA . ALA A 1 83 ? 9.144 -12.986 0.744 1.00 96.25 83 ALA A CA 1
ATOM 615 C C . ALA A 1 83 ? 8.670 -13.335 -0.680 1.00 96.25 83 ALA A C 1
ATOM 617 O O . ALA A 1 83 ? 9.391 -13.990 -1.431 1.00 96.25 83 ALA A O 1
ATOM 618 N N . GLY A 1 84 ? 7.498 -12.838 -1.090 1.00 93.62 84 GLY A N 1
ATOM 619 C CA . GLY A 1 84 ? 6.979 -13.036 -2.448 1.00 93.62 84 GLY A CA 1
ATOM 620 C C . GLY A 1 84 ? 7.778 -12.313 -3.542 1.00 93.62 84 GLY A C 1
ATOM 621 O O . GLY A 1 84 ? 7.771 -12.741 -4.695 1.00 93.62 84 GLY A O 1
ATOM 622 N N . MET A 1 85 ? 8.485 -11.237 -3.192 1.00 93.75 85 MET A N 1
ATOM 623 C CA . MET A 1 85 ? 9.271 -10.428 -4.126 1.00 93.75 85 MET A CA 1
ATOM 624 C C . MET A 1 85 ? 10.704 -10.924 -4.336 1.00 93.75 85 MET A C 1
ATOM 626 O O . MET A 1 85 ? 11.323 -10.509 -5.317 1.00 93.75 85 MET A O 1
ATOM 630 N N . VAL A 1 86 ? 11.229 -11.815 -3.484 1.00 96.38 86 VAL A N 1
ATOM 631 C CA . VAL A 1 86 ? 12.617 -12.320 -3.574 1.00 96.38 86 VAL A CA 1
ATOM 632 C C . VAL A 1 86 ? 12.997 -12.778 -4.992 1.00 96.38 86 VAL A C 1
ATOM 634 O O . VAL A 1 86 ? 14.029 -12.321 -5.485 1.00 96.38 86 VAL A O 1
ATOM 637 N N . PRO A 1 87 ? 12.189 -13.585 -5.713 1.00 96.56 87 PRO A N 1
ATOM 638 C CA . PRO A 1 87 ? 12.566 -14.049 -7.051 1.00 96.56 87 PRO A CA 1
ATOM 639 C C . PRO A 1 87 ? 12.609 -12.932 -8.107 1.00 96.56 87 PRO A C 1
ATOM 641 O O . PRO A 1 87 ? 13.288 -13.063 -9.122 1.00 96.56 87 PRO A O 1
ATOM 644 N N . LEU A 1 88 ? 11.878 -11.834 -7.889 1.00 94.56 88 LEU A N 1
ATOM 645 C CA . LEU A 1 88 ? 11.850 -10.674 -8.786 1.00 94.56 88 LEU A CA 1
ATOM 646 C C . LEU A 1 88 ? 12.881 -9.602 -8.403 1.00 94.56 88 LEU A C 1
ATOM 648 O O . LEU A 1 88 ? 13.149 -8.712 -9.212 1.00 94.56 88 LEU A O 1
ATOM 652 N N . ALA A 1 89 ? 13.456 -9.671 -7.199 1.00 93.06 89 ALA A N 1
ATOM 653 C CA . ALA A 1 89 ? 14.318 -8.628 -6.656 1.00 93.06 89 ALA A CA 1
ATOM 654 C C . ALA A 1 89 ? 15.546 -8.312 -7.532 1.00 93.06 89 ALA A C 1
ATOM 656 O O . ALA A 1 89 ? 15.770 -7.125 -7.768 1.00 93.06 89 ALA A O 1
ATOM 657 N N . PRO A 1 90 ? 16.297 -9.289 -8.093 1.00 94.62 90 PRO A N 1
ATOM 658 C CA . PRO A 1 90 ? 17.469 -8.978 -8.919 1.00 94.62 90 PRO A CA 1
ATOM 659 C C . PRO A 1 90 ? 17.126 -8.112 -10.137 1.00 94.62 90 PRO A C 1
ATOM 661 O O . PRO A 1 90 ? 17.732 -7.066 -10.346 1.00 94.62 90 PRO A O 1
ATOM 664 N N . ARG A 1 91 ? 16.068 -8.479 -10.874 1.00 93.94 91 ARG A N 1
ATOM 665 C CA . ARG A 1 91 ? 15.601 -7.724 -12.050 1.00 93.94 91 ARG A CA 1
ATOM 666 C C . ARG A 1 91 ? 15.138 -6.316 -11.687 1.00 93.94 91 ARG A C 1
ATOM 668 O O . ARG A 1 91 ? 15.344 -5.375 -12.447 1.00 93.94 91 ARG A O 1
ATOM 675 N N . LEU A 1 92 ? 14.486 -6.171 -10.534 1.00 91.25 92 LEU A N 1
ATOM 676 C CA . LEU A 1 92 ? 14.043 -4.867 -10.055 1.00 91.25 92 LEU A CA 1
ATOM 677 C C . LEU A 1 92 ? 15.239 -3.978 -9.683 1.00 91.25 92 LEU A C 1
ATOM 679 O O . LEU A 1 92 ? 15.247 -2.801 -10.028 1.00 91.25 92 LEU A O 1
ATOM 683 N N . LEU A 1 93 ? 16.249 -4.535 -9.010 1.00 92.56 93 LEU A N 1
ATOM 684 C CA . LEU A 1 93 ? 17.457 -3.807 -8.618 1.00 92.56 93 LEU A CA 1
ATOM 685 C C . LEU A 1 93 ? 18.284 -3.374 -9.833 1.00 92.56 93 LEU A C 1
ATOM 687 O O . LEU A 1 93 ? 18.737 -2.234 -9.865 1.00 92.56 93 LEU A O 1
ATOM 691 N N . GLU A 1 94 ? 18.411 -4.226 -10.852 1.00 93.50 94 GLU A N 1
ATOM 692 C CA . GLU A 1 94 ? 19.051 -3.871 -12.127 1.00 93.50 94 GLU A CA 1
ATOM 693 C C . GLU A 1 94 ? 18.348 -2.686 -12.799 1.00 93.50 94 GLU A C 1
ATOM 695 O O . GLU A 1 94 ? 18.996 -1.705 -13.159 1.00 93.50 94 GLU A O 1
ATOM 700 N N . ALA A 1 95 ? 17.014 -2.716 -12.881 1.00 90.06 95 ALA A N 1
ATOM 701 C CA . ALA A 1 95 ? 16.236 -1.604 -13.431 1.00 90.06 95 ALA A CA 1
ATOM 702 C C . ALA A 1 95 ? 16.396 -0.301 -12.620 1.00 90.06 95 ALA A C 1
ATOM 704 O O . ALA A 1 95 ? 16.281 0.797 -13.163 1.00 90.06 95 ALA A O 1
ATOM 705 N N . MET A 1 96 ? 16.661 -0.398 -11.313 1.00 89.06 96 MET A N 1
ATOM 706 C CA . MET A 1 96 ? 16.893 0.762 -10.444 1.00 89.06 96 MET A CA 1
ATOM 707 C C . MET A 1 96 ? 18.336 1.279 -10.479 1.00 89.06 96 MET A C 1
ATOM 709 O O . MET A 1 96 ? 18.568 2.420 -10.074 1.00 89.06 96 MET A O 1
ATOM 713 N N . ALA A 1 97 ? 19.291 0.479 -10.961 1.00 91.38 97 ALA A N 1
ATOM 714 C CA . ALA A 1 97 ? 20.697 0.861 -11.079 1.00 91.38 97 ALA A CA 1
ATOM 715 C C . ALA A 1 97 ? 20.954 1.855 -12.228 1.00 91.38 97 ALA A C 1
ATOM 717 O O . ALA A 1 97 ? 22.004 2.499 -12.262 1.00 91.38 97 ALA A O 1
ATOM 718 N N . GLU A 1 98 ? 19.999 2.026 -13.148 1.00 92.75 98 GLU A N 1
ATOM 719 C CA . GLU A 1 98 ? 20.081 3.039 -14.198 1.00 92.75 98 GLU A CA 1
ATOM 720 C C . GLU A 1 98 ? 20.266 4.457 -13.611 1.00 92.75 98 GLU A C 1
ATOM 722 O O . GLU A 1 98 ? 19.510 4.874 -12.719 1.00 92.75 98 GLU A O 1
ATOM 727 N N . PRO A 1 99 ? 21.208 5.268 -14.137 1.00 93.19 99 PRO A N 1
ATOM 728 C CA . PRO A 1 99 ? 21.426 6.628 -13.664 1.00 93.19 99 PRO A CA 1
ATOM 729 C C . PRO A 1 99 ? 20.137 7.462 -13.634 1.00 93.19 99 PRO A C 1
ATOM 731 O O . PRO A 1 99 ? 19.425 7.653 -14.626 1.00 93.19 99 PRO A O 1
ATOM 734 N N . GLY A 1 100 ? 19.817 7.973 -12.446 1.00 90.75 100 GLY A N 1
ATOM 735 C CA . GLY A 1 100 ? 18.630 8.792 -12.216 1.00 90.75 100 GLY A CA 1
ATOM 736 C C . GLY A 1 100 ? 17.305 8.026 -12.115 1.00 90.75 100 GLY A C 1
ATOM 737 O O . GLY A 1 100 ? 16.294 8.679 -11.854 1.00 90.75 100 GLY A O 1
ATOM 738 N N . ALA A 1 101 ? 17.272 6.693 -12.249 1.00 92.56 101 ALA A N 1
ATOM 739 C CA . ALA A 1 101 ? 16.050 5.902 -12.066 1.00 92.56 101 ALA A CA 1
ATOM 740 C C . ALA A 1 101 ? 15.468 6.073 -10.660 1.00 92.56 101 ALA A C 1
ATOM 742 O O . ALA A 1 101 ? 14.295 6.427 -10.527 1.00 92.56 101 ALA A O 1
ATOM 743 N N . LEU A 1 102 ? 16.306 5.970 -9.622 1.00 88.81 102 LEU A N 1
ATOM 744 C CA . LEU A 1 102 ? 15.896 6.216 -8.238 1.00 88.81 102 LEU A CA 1
ATOM 745 C C . LEU A 1 102 ? 15.290 7.617 -8.061 1.00 88.81 102 LEU A C 1
ATOM 747 O O . LEU A 1 102 ? 14.217 7.763 -7.483 1.00 88.81 102 LEU A O 1
ATOM 751 N N . ARG A 1 103 ? 15.925 8.656 -8.624 1.00 91.75 103 ARG A N 1
ATOM 752 C CA . ARG A 1 103 ? 15.419 10.039 -8.553 1.00 91.75 103 ARG A CA 1
ATOM 753 C C . ARG A 1 103 ? 14.067 10.187 -9.260 1.00 91.75 103 ARG A C 1
ATOM 755 O O . ARG A 1 103 ? 13.178 10.845 -8.722 1.00 91.75 103 ARG A O 1
ATOM 762 N N . ARG A 1 104 ? 13.899 9.591 -10.448 1.00 93.38 104 ARG A N 1
ATOM 763 C CA . ARG A 1 104 ? 12.619 9.586 -11.181 1.00 93.38 104 ARG A CA 1
ATOM 764 C C . ARG A 1 104 ? 11.534 8.870 -10.378 1.00 93.38 104 ARG A C 1
ATOM 766 O O . ARG A 1 104 ? 10.442 9.412 -10.238 1.00 93.38 104 ARG A O 1
ATOM 773 N N . MET A 1 105 ? 11.850 7.710 -9.804 1.00 90.38 105 MET A N 1
ATOM 774 C CA . MET A 1 105 ? 10.925 6.943 -8.971 1.00 90.38 105 MET A CA 1
ATOM 775 C C . MET A 1 105 ? 10.517 7.723 -7.719 1.00 90.38 105 MET A C 1
ATOM 777 O O . MET A 1 105 ? 9.326 7.857 -7.458 1.00 90.38 105 MET A O 1
ATOM 781 N N . MET A 1 106 ? 11.469 8.306 -6.986 1.00 90.56 106 MET A N 1
ATOM 782 C CA . MET A 1 106 ? 11.173 9.133 -5.810 1.00 90.56 106 MET A CA 1
ATOM 783 C C . MET A 1 106 ? 10.289 10.327 -6.166 1.00 90.56 106 MET A C 1
ATOM 785 O O . MET A 1 106 ? 9.333 10.614 -5.454 1.00 90.56 106 MET A O 1
ATOM 789 N N . ARG A 1 107 ? 10.555 10.995 -7.296 1.00 92.81 107 ARG A N 1
ATOM 790 C CA . ARG A 1 107 ? 9.703 12.091 -7.773 1.00 92.81 107 ARG A CA 1
ATOM 791 C C . ARG A 1 107 ? 8.312 11.606 -8.183 1.00 92.81 107 ARG A C 1
ATOM 793 O O . ARG A 1 107 ? 7.365 12.357 -8.024 1.00 92.81 107 ARG A O 1
ATOM 800 N N . ALA A 1 108 ? 8.160 10.388 -8.693 1.00 91.50 108 ALA A N 1
ATOM 801 C CA . ALA A 1 108 ? 6.848 9.826 -9.017 1.00 91.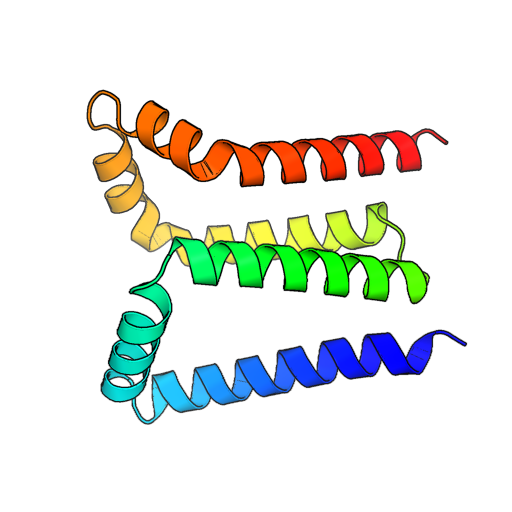50 108 ALA A CA 1
ATOM 802 C C . ALA A 1 108 ? 6.071 9.372 -7.766 1.00 91.50 108 ALA A C 1
ATOM 804 O O . ALA A 1 108 ? 4.845 9.424 -7.750 1.00 91.50 108 ALA A O 1
ATOM 805 N N . GLN A 1 109 ? 6.780 8.948 -6.717 1.00 93.94 109 GLN A N 1
ATOM 806 C CA . GLN A 1 109 ? 6.219 8.357 -5.497 1.00 93.94 109 GLN A CA 1
ATOM 807 C C . GLN A 1 109 ? 6.258 9.302 -4.285 1.00 93.94 109 GLN A C 1
ATOM 809 O O . GLN A 1 109 ? 5.999 8.873 -3.165 1.00 93.94 109 GLN A O 1
ATOM 814 N N . TRP A 1 110 ? 6.576 10.585 -4.471 1.00 94.62 110 TRP A N 1
ATOM 815 C CA . TRP A 1 110 ? 6.774 11.531 -3.365 1.00 94.62 110 TRP A CA 1
ATOM 816 C C . TRP A 1 110 ? 5.566 11.610 -2.422 1.00 94.62 110 TRP A C 1
ATOM 818 O O . TRP A 1 110 ? 5.740 11.666 -1.208 1.00 94.62 110 TRP A O 1
ATOM 828 N N . LEU A 1 111 ? 4.346 11.562 -2.971 1.00 94.56 111 LEU A N 1
ATOM 829 C CA . LEU A 1 111 ? 3.118 11.608 -2.182 1.00 94.56 111 LEU A CA 1
ATOM 830 C C . LEU A 1 111 ? 2.943 10.334 -1.351 1.00 94.56 111 LEU A C 1
ATOM 832 O O . LEU A 1 111 ? 2.589 10.419 -0.180 1.00 94.56 111 LEU A O 1
ATOM 836 N N . TYR A 1 112 ? 3.254 9.171 -1.929 1.00 95.00 112 TYR A N 1
ATOM 837 C CA . TYR A 1 112 ? 3.254 7.901 -1.203 1.00 95.00 112 TYR A CA 1
ATOM 838 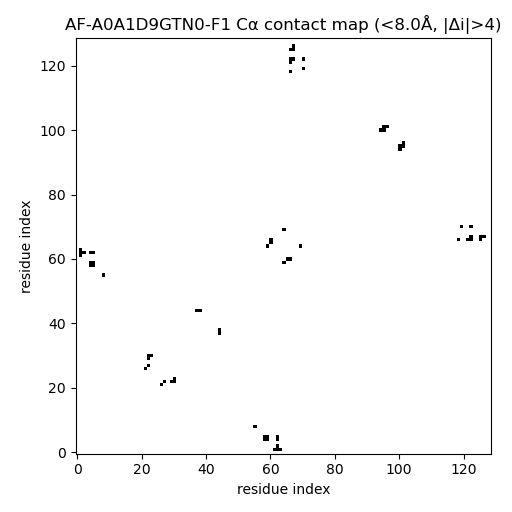C C . TYR A 1 112 ? 4.232 7.962 -0.026 1.00 95.00 112 TYR A C 1
ATOM 840 O O . TYR A 1 112 ? 3.865 7.623 1.095 1.00 95.00 112 TYR A O 1
ATOM 848 N N . VAL A 1 113 ? 5.449 8.466 -0.264 1.00 95.38 113 VAL A N 1
ATOM 849 C CA . VAL A 1 113 ? 6.466 8.647 0.782 1.00 95.38 113 VAL A CA 1
ATOM 850 C C . VAL A 1 113 ? 5.968 9.597 1.871 1.00 95.38 113 VAL A C 1
ATOM 852 O O . VAL A 1 113 ? 6.091 9.275 3.048 1.00 95.38 113 VAL A O 1
ATOM 855 N N . LEU A 1 114 ? 5.367 10.732 1.504 1.00 96.94 114 LEU A N 1
ATOM 856 C CA . LEU A 1 114 ? 4.834 11.703 2.461 1.00 96.94 114 LEU A CA 1
ATOM 857 C C . LEU A 1 114 ? 3.729 11.100 3.340 1.00 96.94 114 LEU A C 1
ATOM 859 O O . LEU A 1 114 ? 3.763 11.260 4.558 1.00 96.94 114 LEU A O 1
ATOM 863 N N . VAL A 1 115 ? 2.779 10.379 2.734 1.00 96.62 115 VAL A N 1
ATOM 864 C CA . VAL A 1 115 ? 1.717 9.668 3.463 1.00 96.62 115 VAL A CA 1
ATOM 865 C C . VAL A 1 115 ? 2.327 8.649 4.421 1.00 96.62 115 VAL A C 1
ATOM 867 O O . VAL A 1 115 ? 1.913 8.571 5.576 1.00 96.62 115 VAL A O 1
ATOM 870 N N . TRP A 1 116 ? 3.348 7.909 3.983 1.00 96.44 116 TRP A N 1
ATOM 871 C CA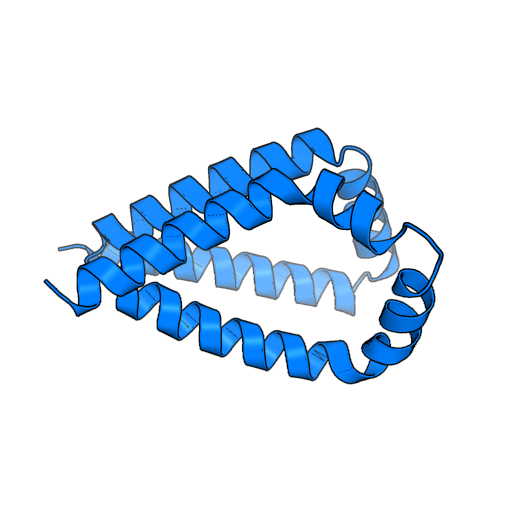 . TRP A 1 116 ? 4.006 6.935 4.847 1.00 96.44 116 TRP A CA 1
ATOM 872 C C . TRP A 1 116 ? 4.704 7.610 6.037 1.00 96.44 116 TRP A C 1
ATOM 874 O O . TRP A 1 116 ? 4.516 7.215 7.184 1.00 96.44 116 TRP A O 1
ATOM 884 N N . LEU A 1 117 ? 5.456 8.684 5.798 1.00 97.81 117 LEU A N 1
ATOM 885 C CA . LEU A 1 117 ? 6.109 9.434 6.873 1.00 97.81 117 LEU A CA 1
ATOM 886 C C . LEU A 1 117 ? 5.095 9.974 7.891 1.00 97.81 117 LEU A C 1
ATOM 888 O O . LEU A 1 117 ? 5.347 9.890 9.091 1.00 97.81 117 LEU A O 1
ATOM 892 N N . ALA A 1 118 ? 3.936 10.457 7.436 1.00 97.81 118 ALA A N 1
ATOM 893 C CA . ALA A 1 118 ? 2.869 10.923 8.318 1.00 97.81 118 ALA A CA 1
ATOM 894 C C . ALA A 1 118 ? 2.307 9.799 9.208 1.00 97.81 118 ALA A C 1
ATOM 896 O O . ALA A 1 118 ? 2.147 9.994 10.412 1.00 97.81 118 ALA A O 1
ATOM 897 N N . LEU A 1 119 ? 2.054 8.610 8.647 1.00 97.75 119 LEU A N 1
ATOM 898 C CA . LEU A 1 119 ? 1.567 7.458 9.418 1.00 97.75 119 LEU A CA 1
ATOM 899 C C . LEU A 1 119 ? 2.609 6.951 10.424 1.00 97.75 119 LEU A C 1
ATOM 901 O O . LEU A 1 119 ? 2.244 6.595 11.542 1.00 97.75 119 LEU A O 1
ATOM 905 N N . LEU A 1 120 ? 3.895 6.945 10.059 1.00 97.94 120 LEU A N 1
ATOM 906 C CA . LEU A 1 120 ? 4.982 6.561 10.966 1.00 97.94 120 LEU A CA 1
ATOM 907 C C . LEU A 1 120 ? 5.142 7.566 12.111 1.00 97.94 120 LEU A C 1
ATOM 909 O O . LEU A 1 120 ? 5.249 7.160 13.266 1.00 97.94 120 LEU A O 1
ATOM 913 N N . ALA A 1 121 ? 5.108 8.867 11.809 1.00 98.31 121 ALA A N 1
ATOM 914 C CA . ALA A 1 121 ? 5.163 9.919 12.820 1.00 98.31 121 ALA A CA 1
ATOM 915 C C . ALA A 1 121 ? 3.965 9.840 13.779 1.00 98.31 121 ALA A C 1
ATOM 917 O O . ALA A 1 121 ? 4.142 9.948 14.991 1.00 98.31 121 ALA A O 1
ATOM 918 N N . TRP A 1 122 ? 2.760 9.586 13.256 1.00 98.12 122 TRP A N 1
ATOM 919 C CA . TRP A 1 122 ? 1.567 9.379 14.076 1.00 98.12 122 TRP A CA 1
ATOM 920 C C . TRP A 1 122 ? 1.687 8.127 14.951 1.00 98.12 122 TRP A C 1
ATOM 922 O O . TRP A 1 122 ? 1.417 8.191 16.147 1.00 98.12 122 TRP A O 1
ATOM 932 N N . GLY A 1 123 ? 2.149 7.007 14.391 1.00 97.75 123 GLY A N 1
ATOM 933 C CA . GLY A 1 123 ? 2.415 5.787 15.150 1.00 97.75 123 GLY A CA 1
ATOM 934 C C . GLY A 1 123 ? 3.381 6.012 16.307 1.00 97.75 123 GLY A C 1
ATOM 935 O O . GLY A 1 123 ? 3.082 5.631 17.434 1.00 97.75 123 GLY A O 1
ATOM 936 N N . LEU A 1 124 ? 4.501 6.688 16.040 1.00 98.06 124 LEU A N 1
ATOM 937 C CA . LEU A 1 124 ? 5.493 7.024 17.057 1.00 98.06 124 LEU A CA 1
ATOM 938 C C . LEU A 1 124 ? 4.903 7.932 18.144 1.00 98.06 124 LEU A C 1
ATOM 940 O O . LEU A 1 124 ? 5.066 7.647 19.325 1.00 98.06 124 LEU A O 1
ATOM 944 N N . ALA A 1 125 ? 4.182 8.988 17.760 1.00 98.00 125 ALA A N 1
ATOM 945 C CA . ALA A 1 125 ? 3.534 9.885 18.714 1.00 98.00 125 ALA A CA 1
ATOM 946 C C . ALA A 1 125 ? 2.516 9.146 19.599 1.00 98.00 125 ALA A C 1
ATOM 948 O O . ALA A 1 125 ? 2.486 9.364 20.804 1.00 98.00 125 ALA A O 1
ATOM 949 N N . ALA A 1 126 ? 1.734 8.229 19.024 1.00 96.62 126 ALA A N 1
ATOM 950 C CA . ALA A 1 126 ? 0.761 7.420 19.756 1.00 96.62 126 ALA A CA 1
ATOM 951 C C . ALA A 1 126 ? 1.397 6.372 20.689 1.00 96.62 126 ALA A C 1
ATOM 953 O O . ALA A 1 126 ? 0.718 5.888 21.584 1.00 9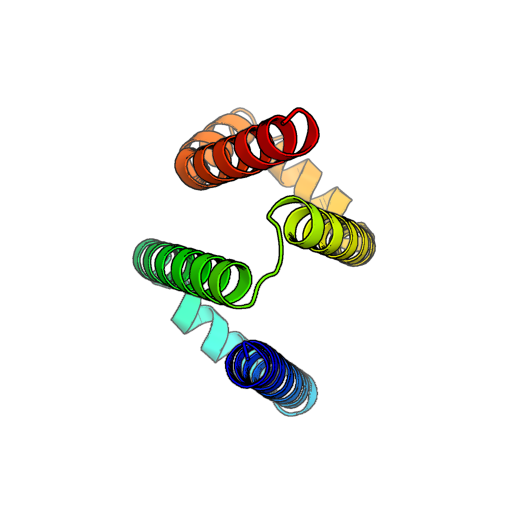6.62 126 ALA A O 1
ATOM 954 N N . MET A 1 127 ? 2.664 5.995 20.477 1.00 94.56 127 MET A N 1
ATOM 955 C CA . MET A 1 127 ? 3.408 5.116 21.392 1.00 94.56 127 MET A CA 1
ATOM 956 C C . MET A 1 127 ? 4.032 5.871 22.570 1.00 94.56 127 MET A C 1
ATOM 958 O O . MET A 1 127 ? 4.353 5.249 23.579 1.00 94.56 127 MET A O 1
ATOM 962 N N . LEU A 1 128 ? 4.267 7.176 22.414 1.00 94.31 128 LEU A N 1
ATOM 963 C CA . LEU A 1 128 ? 4.897 8.030 23.426 1.00 94.31 128 LEU A CA 1
ATOM 964 C C . LEU A 1 128 ? 3.882 8.793 24.294 1.00 94.31 128 LEU A C 1
ATOM 966 O O . LEU A 1 128 ? 4.285 9.363 25.307 1.00 94.31 128 LEU A O 1
ATOM 970 N N . ALA A 1 129 ? 2.615 8.842 23.874 1.00 85.25 129 ALA A N 1
ATOM 971 C CA . ALA A 1 129 ? 1.496 9.439 24.605 1.00 85.25 129 ALA A CA 1
ATOM 972 C C . ALA A 1 129 ? 0.854 8.426 25.562 1.00 85.25 129 ALA A C 1
ATOM 974 O O . ALA A 1 129 ? 0.474 8.853 26.674 1.00 85.25 129 ALA A O 1
#

Foldseek 3Di:
DLPPLVVVVVVVVVVVVVVLVCCCVVPVPVSVVVVCVLCVCVVVNVVVVVVVVVVVVVSCVVSVDDLLNVVVVVVVVVVVVVVVCVVVVVVVVVCCPPVCSVVVVCVVCVVVVVVVVVSVVRNVVVVVD

Sequence (129 aa):
MPEPLTRLLAAVLIALAVLKLCAVLLAPQGWLHAMRRLYARPALLAALAYVLAALVLYALLASGLSIVQILAVCLFMALLTMAGMVPLAPRLLEAMAEPGALRRMMRAQWLYVLVWLALLAWGLAAMLA

Solvent-accessible surface area (backbone atoms only — not comparable to full-atom values): 7138 Å² total; per-residue (Å²): 132,44,65,67,59,56,52,49,54,51,50,53,51,50,52,53,50,52,52,49,51,50,34,49,74,75,36,46,70,60,41,52,54,51,48,53,61,58,58,70,42,55,70,61,48,49,53,52,49,52,53,51,49,52,52,49,51,51,52,44,44,70,42,70,49,48,64,56,60,52,50,53,51,49,51,55,53,49,53,54,49,50,64,72,38,56,89,53,42,66,67,52,49,56,64,45,66,43,91,62,36,55,60,53,48,48,68,74,39,44,66,61,51,51,54,49,53,51,54,52,52,49,31,54,52,67,73,76,107

pLDDT: mean 93.86, std 6.27, range [49.78, 98.31]

Mean predicted aligned error: 4.12 Å

Secondary structure (DSSP, 8-state):
--HHHHHHHHHHHHHHHHHHHHHHHH-HHHHHHHHHHHHTSHHHHHHHHHHHHHHHHHHHHHTT--HHHHHHHHHHHHHHHHHHHGGGHHHHHHHHHSTTHHHHHHHHSHHHHHHHHHHHHHHHHHHH-

Radius of gyration: 17.63 Å; Cα contacts (8 Å, |Δi|>4): 35; chains: 1; bounding box: 42×32×45 Å